Protein AF-U6D3H8-F1 (afdb_monomer)

Solvent-accessible surface area (backbone atoms only — not comparable to full-atom values): 4076 Å² total; per-residue (Å²): 110,51,36,60,52,39,27,71,74,69,76,47,92,48,71,66,22,53,49,50,34,48,44,54,60,30,50,49,44,35,55,49,45,53,55,43,50,77,46,27,65,61,36,55,74,69,68,49,93,42,51,48,65,79,39,46,71,57,36,52,51,51,19,51,52,24,50,53,49,38,53,65,74,72,108

Organism: Neovison vison (NCBI:txid452646)

Mean predicted aligned error: 3.39 Å

Foldseek 3Di:
DQLVVVCVVPVDRDPNSVLSVLLVVLVCLLVVLVVCLVCVVVCVVVVHPDCCNPPVVVSVVSNVVSVVSNVVSVD

Secondary structure (DSSP, 8-state):
-HHHHHHHHHSS--HHHHHHHHHHHHHHHHHHHHHHHHTHHHHHHTT---HHHH-HHHHHHHHHHHHHHHHHHH-

Radius of gyration: 15.68 Å; Cα contacts (8 Å, |Δi|>4): 68; chains: 1; bounding box: 35×22×38 Å

Structure (mmCIF, N/CA/C/O backbone):
data_AF-U6D3H8-F1
#
_entry.id   AF-U6D3H8-F1
#
loop_
_atom_site.group_PDB
_atom_site.id
_atom_site.type_symbol
_atom_site.label_atom_id
_atom_site.label_alt_id
_atom_site.label_comp_id
_atom_site.label_asym_id
_atom_site.label_entity_id
_atom_site.label_seq_id
_atom_site.pdbx_PDB_ins_code
_atom_site.Cartn_x
_atom_site.Cartn_y
_atom_site.Cartn_z
_atom_site.occupancy
_atom_site.B_iso_or_equiv
_atom_site.auth_seq_id
_atom_site.auth_comp_id
_atom_site.auth_asym_id
_atom_site.auth_atom_id
_atom_site.pdbx_PDB_model_num
ATOM 1 N N . PRO A 1 1 ? -2.519 -9.051 10.499 1.00 85.88 1 PRO A N 1
ATOM 2 C CA . PRO A 1 1 ? -1.936 -8.790 11.843 1.00 85.88 1 PRO A CA 1
ATOM 3 C C . PRO A 1 1 ? -2.787 -7.864 12.733 1.00 85.88 1 PRO A C 1
ATOM 5 O O . PRO A 1 1 ? -3.107 -8.295 13.833 1.00 85.88 1 PRO A O 1
ATOM 8 N N . PRO A 1 2 ? -3.226 -6.668 12.284 1.00 92.31 2 PRO A N 1
ATOM 9 C CA . PRO A 1 2 ? -3.966 -5.734 13.143 1.00 92.31 2 PRO A CA 1
ATOM 10 C C . PRO A 1 2 ? -5.345 -6.243 13.558 1.00 92.31 2 PRO A C 1
ATOM 12 O O . PRO A 1 2 ? -5.682 -6.177 14.730 1.00 92.31 2 PRO A O 1
ATOM 15 N N . VAL A 1 3 ? -6.099 -6.832 12.621 1.00 94.75 3 VAL A N 1
ATOM 16 C CA . VAL A 1 3 ? -7.413 -7.440 12.901 1.00 94.75 3 VAL A CA 1
ATOM 17 C C . VAL A 1 3 ? -7.289 -8.534 13.963 1.00 94.75 3 VAL A C 1
ATOM 19 O O . VAL A 1 3 ? -8.004 -8.513 14.953 1.00 94.75 3 VAL A O 1
ATOM 22 N N . MET A 1 4 ? -6.326 -9.449 13.793 1.00 95.12 4 MET A N 1
ATOM 23 C CA . MET A 1 4 ? -6.073 -10.517 14.767 1.00 95.12 4 MET A CA 1
ATOM 24 C C . MET A 1 4 ? -5.691 -9.958 16.142 1.00 95.12 4 MET A C 1
ATOM 26 O O . MET A 1 4 ? -6.183 -10.452 17.147 1.00 95.12 4 MET A O 1
ATOM 30 N N . GLY A 1 5 ? -4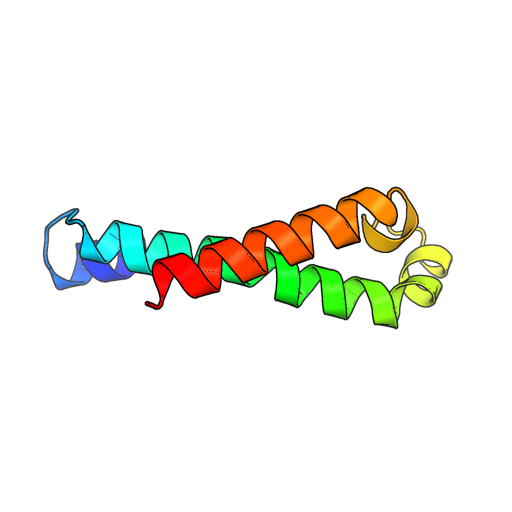.850 -8.918 16.189 1.00 94.50 5 GLY A N 1
ATOM 31 C CA . GLY A 1 5 ? -4.474 -8.256 17.440 1.00 94.50 5 GLY A CA 1
ATOM 32 C C . GLY A 1 5 ? -5.660 -7.582 18.132 1.00 94.50 5 GLY A C 1
ATOM 33 O O . GLY A 1 5 ? -5.825 -7.736 19.338 1.00 94.50 5 GLY A O 1
ATOM 34 N N . TRP A 1 6 ? -6.523 -6.902 17.371 1.00 95.25 6 TRP A N 1
ATOM 35 C CA . TRP A 1 6 ? -7.750 -6.305 17.900 1.00 95.25 6 TRP A CA 1
ATOM 36 C C . TRP A 1 6 ? -8.678 -7.362 18.486 1.00 95.25 6 TRP A C 1
ATOM 38 O O . TRP A 1 6 ? -9.094 -7.244 19.636 1.00 95.25 6 TRP A O 1
ATOM 48 N N . THR A 1 7 ? -8.980 -8.414 17.722 1.00 95.25 7 THR A N 1
ATOM 49 C CA . THR A 1 7 ? -9.878 -9.483 18.171 1.00 95.25 7 THR A CA 1
ATOM 50 C C . THR A 1 7 ? -9.312 -10.234 19.369 1.00 95.25 7 THR A C 1
ATOM 52 O O . THR A 1 7 ? -10.064 -10.566 20.277 1.00 95.25 7 THR A O 1
ATOM 55 N N . ALA A 1 8 ? -7.994 -10.440 19.436 1.00 95.19 8 ALA A N 1
ATOM 56 C CA . ALA A 1 8 ? -7.357 -11.036 20.608 1.00 95.19 8 ALA A CA 1
ATOM 57 C C . ALA A 1 8 ? -7.485 -10.158 21.867 1.00 95.19 8 ALA A C 1
ATOM 59 O O . ALA A 1 8 ? -7.638 -10.692 22.961 1.00 95.19 8 ALA A O 1
ATOM 60 N N . ALA A 1 9 ? -7.433 -8.831 21.724 1.00 95.25 9 ALA A N 1
ATOM 61 C CA . ALA A 1 9 ? -7.519 -7.901 22.850 1.00 95.25 9 ALA A CA 1
ATOM 62 C C . ALA A 1 9 ? -8.960 -7.614 23.308 1.00 95.25 9 ALA A C 1
ATOM 64 O O . ALA A 1 9 ? -9.193 -7.394 24.492 1.00 95.25 9 ALA A O 1
ATOM 65 N N . THR A 1 10 ? -9.918 -7.590 22.379 1.00 93.88 10 THR A N 1
ATOM 66 C CA . THR A 1 10 ? -11.312 -7.174 22.638 1.00 93.88 10 THR A CA 1
ATOM 67 C C . THR A 1 10 ? -12.294 -8.340 22.726 1.00 93.88 10 THR A C 1
ATOM 69 O O . THR A 1 10 ? -13.363 -8.197 23.308 1.00 93.88 10 THR A O 1
ATOM 72 N N . GLY A 1 11 ? -11.943 -9.501 22.165 1.00 94.94 11 GLY A N 1
ATOM 73 C CA . GLY A 1 11 ? -12.841 -10.650 22.046 1.00 94.94 11 GLY A CA 1
ATOM 74 C C . GLY A 1 11 ? -13.886 -10.517 20.932 1.00 94.94 11 GLY A C 1
ATOM 75 O O . GLY A 1 11 ? -14.728 -11.402 20.791 1.00 94.94 11 GLY A O 1
ATOM 76 N N . SER A 1 12 ? -13.838 -9.451 20.128 1.00 93.56 12 SER A N 1
ATOM 77 C CA . SER A 1 12 ? -14.833 -9.139 19.098 1.00 93.56 12 SER A CA 1
ATOM 78 C C . SER A 1 12 ? -14.199 -8.709 17.770 1.00 93.56 12 SER A C 1
ATOM 80 O O . SER A 1 12 ? -13.016 -8.366 17.665 1.00 93.56 12 SER A O 1
ATOM 82 N N . LEU A 1 13 ? -14.993 -8.785 16.700 1.00 94.38 13 LEU A N 1
ATOM 83 C CA . LEU A 1 13 ? -14.610 -8.365 15.352 1.00 94.38 13 LEU A CA 1
ATOM 84 C C . LEU A 1 13 ? -15.393 -7.101 14.978 1.00 94.38 13 LEU A C 1
ATOM 86 O O . LEU A 1 13 ? -16.346 -7.147 14.204 1.00 94.38 13 LEU A O 1
ATOM 90 N N . ASP A 1 14 ? -14.995 -5.978 15.566 1.00 93.94 14 ASP A N 1
ATOM 91 C CA . ASP A 1 14 ? -15.704 -4.705 15.416 1.00 93.94 14 ASP A CA 1
ATOM 92 C C . ASP A 1 14 ? -15.125 -3.837 14.293 1.00 93.94 14 ASP A C 1
ATOM 94 O O . ASP A 1 14 ? -14.058 -4.112 13.737 1.00 93.94 14 ASP A O 1
ATOM 98 N N . ALA A 1 15 ? -15.796 -2.718 14.006 1.00 93.88 15 ALA A N 1
ATOM 99 C CA . ALA A 1 15 ? -15.360 -1.735 13.013 1.00 93.88 15 ALA A CA 1
ATOM 100 C C . ALA A 1 15 ? -13.903 -1.271 13.214 1.00 93.88 15 ALA A C 1
ATOM 102 O O . ALA A 1 15 ? -13.184 -1.083 12.235 1.00 93.88 15 ALA A O 1
ATOM 103 N N . GLY A 1 16 ? -13.434 -1.159 14.464 1.00 93.19 16 GLY A N 1
ATOM 104 C CA . GLY A 1 16 ? -12.044 -0.805 14.777 1.00 93.19 16 GLY A CA 1
ATOM 105 C C . GLY A 1 16 ? -11.020 -1.818 14.250 1.00 93.19 16 GLY A C 1
ATOM 106 O O . GLY A 1 16 ? -9.983 -1.423 13.714 1.00 93.19 16 GLY A O 1
ATOM 107 N N . ALA A 1 17 ? -11.337 -3.118 14.297 1.00 94.94 17 ALA A N 1
ATOM 108 C CA . ALA A 1 17 ? -10.485 -4.168 13.741 1.00 94.94 17 ALA A CA 1
ATOM 109 C C . ALA A 1 17 ? -10.311 -3.983 12.228 1.00 94.94 17 ALA A C 1
ATOM 111 O O . ALA A 1 17 ? -9.191 -4.017 11.709 1.00 94.94 17 ALA A O 1
ATOM 112 N N . PHE A 1 18 ? -11.423 -3.744 11.528 1.00 94.56 18 PHE A N 1
ATOM 113 C CA . PHE A 1 18 ? -11.430 -3.517 10.085 1.00 94.56 18 PHE A CA 1
ATOM 114 C C . PHE A 1 18 ? -10.750 -2.207 9.698 1.00 94.56 18 PHE A C 1
ATOM 116 O O . PHE A 1 18 ? -10.029 -2.191 8.703 1.00 94.56 18 PHE A O 1
ATOM 123 N N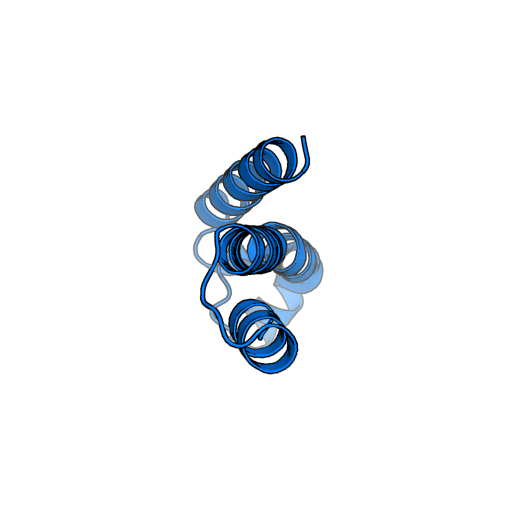 . LEU A 1 19 ? -10.909 -1.145 10.490 1.00 95.06 19 LEU A N 1
ATOM 124 C CA . LEU A 1 19 ? -10.250 0.137 10.250 1.00 95.06 19 LEU A CA 1
ATOM 125 C C . LEU A 1 19 ? -8.725 -0.007 10.332 1.00 95.06 19 LEU A C 1
ATOM 127 O O . LEU A 1 19 ? -8.022 0.322 9.379 1.00 95.06 19 LEU A O 1
ATOM 131 N N . LEU A 1 20 ? -8.207 -0.595 11.415 1.00 94.06 20 LEU A N 1
ATOM 132 C CA . LEU A 1 20 ? -6.768 -0.846 11.568 1.00 94.06 20 LEU A CA 1
ATOM 133 C C . LEU A 1 20 ? -6.232 -1.804 10.498 1.00 94.06 20 LEU A C 1
ATOM 135 O O . LEU A 1 20 ? -5.131 -1.617 9.975 1.00 94.06 20 LEU A O 1
ATOM 139 N N . GLY A 1 21 ? -7.012 -2.830 10.151 1.00 95.25 21 GLY A N 1
ATOM 140 C CA . GLY A 1 21 ? -6.695 -3.735 9.051 1.00 95.25 21 GLY A CA 1
ATOM 141 C C . GLY A 1 21 ? -6.604 -3.010 7.708 1.00 95.25 21 GLY A C 1
ATOM 142 O O . GLY A 1 21 ? -5.638 -3.210 6.972 1.00 95.25 21 GLY A O 1
ATOM 143 N N . GLY A 1 22 ? -7.577 -2.149 7.412 1.00 95.19 22 GLY A N 1
ATOM 144 C CA . GLY A 1 22 ? -7.669 -1.367 6.182 1.00 95.19 22 GLY A CA 1
ATOM 145 C C . GLY A 1 22 ? -6.563 -0.324 6.054 1.00 95.19 22 GLY A C 1
ATOM 146 O O . GLY A 1 22 ? -5.999 -0.174 4.966 1.00 95.19 22 GLY A O 1
ATOM 147 N N . ILE A 1 23 ? -6.199 0.335 7.158 1.00 95.62 23 ILE A N 1
ATOM 148 C CA . ILE A 1 23 ? -5.058 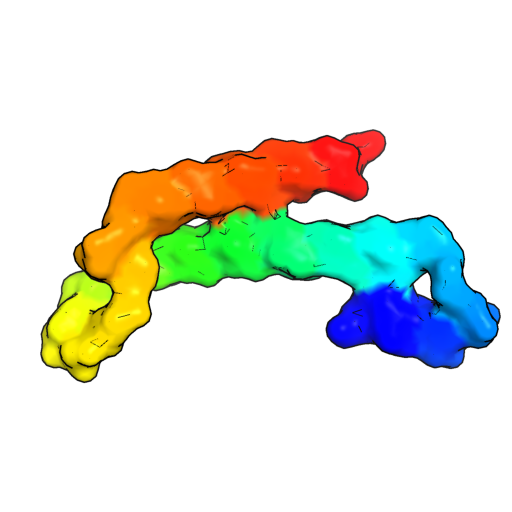1.256 7.217 1.00 95.62 23 ILE A CA 1
ATOM 149 C C . ILE A 1 23 ? -3.772 0.499 6.894 1.00 95.62 23 ILE A C 1
ATOM 151 O O . ILE A 1 23 ? -3.071 0.880 5.959 1.00 95.62 23 ILE A O 1
ATOM 155 N N . LEU A 1 24 ? -3.478 -0.608 7.589 1.00 95.25 24 LEU A N 1
ATOM 156 C CA . LEU A 1 24 ? -2.250 -1.362 7.321 1.00 95.25 24 LEU A CA 1
ATOM 157 C C . LEU A 1 24 ? -2.221 -1.886 5.882 1.00 95.25 24 LEU A C 1
ATOM 159 O O . LEU A 1 24 ? -1.209 -1.754 5.201 1.00 95.25 24 LEU A O 1
ATOM 163 N N . TYR A 1 25 ? -3.327 -2.462 5.410 1.00 95.38 25 TYR A N 1
ATOM 164 C CA . TYR A 1 25 ? -3.436 -2.966 4.045 1.00 95.38 25 TYR A CA 1
ATOM 165 C C . TYR A 1 25 ? -3.159 -1.868 3.015 1.00 95.38 25 TYR A C 1
ATOM 167 O O . TYR A 1 25 ? -2.358 -2.063 2.100 1.00 95.38 25 TYR A O 1
ATOM 175 N N . SER A 1 26 ? -3.785 -0.702 3.180 1.00 96.44 26 SER A N 1
ATOM 176 C CA . SER A 1 26 ? -3.608 0.414 2.254 1.00 96.44 26 SER A CA 1
ATOM 177 C C . SER A 1 26 ? -2.205 0.998 2.335 1.00 96.44 26 SER A C 1
ATOM 179 O O . SER A 1 26 ? -1.651 1.338 1.298 1.00 96.44 26 SER A O 1
ATOM 181 N N . TRP A 1 27 ? -1.598 1.050 3.520 1.00 95.50 27 TRP A N 1
ATOM 182 C CA . TRP A 1 27 ? -0.236 1.544 3.728 1.00 95.50 27 TRP A CA 1
ATOM 183 C C . TRP A 1 27 ? 0.832 0.729 2.991 1.00 95.50 27 TRP A C 1
ATOM 185 O O . TRP A 1 27 ? 1.791 1.313 2.478 1.00 95.50 27 TRP A O 1
ATOM 195 N N . GLN A 1 28 ? 0.647 -0.588 2.846 1.00 95.94 28 GLN A N 1
ATOM 196 C CA . GLN A 1 28 ? 1.652 -1.444 2.205 1.00 95.94 28 GLN A CA 1
ATOM 197 C C . GLN A 1 28 ? 1.978 -1.030 0.773 1.00 95.94 28 GLN A C 1
ATOM 199 O O . GLN A 1 28 ? 3.140 -1.069 0.369 1.00 95.94 28 GLN A O 1
ATOM 204 N N . PHE A 1 29 ? 0.976 -0.613 0.001 1.00 94.81 29 PHE A N 1
ATOM 205 C CA . PHE A 1 29 ? 1.159 -0.308 -1.413 1.00 94.81 29 PHE A CA 1
ATOM 206 C C . PHE A 1 29 ? 2.026 0.926 -1.674 1.00 94.81 29 PHE A C 1
ATOM 208 O O . PHE A 1 29 ? 3.030 0.775 -2.365 1.00 94.81 29 PHE A O 1
ATOM 215 N N . PRO A 1 30 ? 1.703 2.136 -1.179 1.00 94.62 30 PRO A N 1
ATOM 216 C CA . PRO A 1 30 ? 2.525 3.309 -1.438 1.00 94.62 30 PRO A CA 1
ATOM 217 C C . PRO A 1 30 ? 3.920 3.178 -0.826 1.00 94.62 30 PRO A C 1
ATOM 219 O O . PRO A 1 30 ? 4.884 3.584 -1.469 1.00 94.62 30 PRO A O 1
ATOM 222 N N . HIS A 1 31 ? 4.047 2.551 0.348 1.00 94.75 31 HIS A N 1
ATOM 223 C CA . HIS A 1 31 ? 5.341 2.311 0.980 1.00 94.75 31 HIS A CA 1
ATOM 224 C C . HIS A 1 31 ? 6.224 1.373 0.138 1.00 94.75 31 HIS A C 1
ATOM 226 O O . HIS A 1 31 ? 7.323 1.750 -0.274 1.00 94.75 31 HIS A O 1
ATOM 232 N N . PHE A 1 32 ? 5.734 0.173 -0.190 1.00 95.19 32 PHE A N 1
ATOM 233 C CA . PHE A 1 32 ? 6.513 -0.801 -0.958 1.00 95.19 32 PHE A CA 1
ATOM 234 C C . PHE A 1 32 ? 6.752 -0.350 -2.402 1.00 95.19 32 PHE A C 1
ATOM 236 O O . PHE A 1 32 ? 7.865 -0.475 -2.913 1.00 95.19 32 PHE A O 1
ATOM 243 N N . ASN A 1 33 ? 5.742 0.221 -3.064 1.00 95.06 33 ASN A N 1
ATOM 244 C CA . ASN A 1 33 ? 5.890 0.689 -4.440 1.00 95.06 33 ASN A CA 1
ATOM 245 C C . ASN A 1 33 ? 6.934 1.806 -4.544 1.00 95.06 33 ASN A C 1
ATOM 247 O O . ASN A 1 33 ? 7.730 1.776 -5.482 1.00 95.06 33 ASN A O 1
ATOM 251 N N . ALA A 1 34 ? 6.980 2.741 -3.586 1.00 93.56 34 ALA A N 1
ATOM 252 C CA . ALA A 1 34 ? 7.997 3.791 -3.551 1.00 93.56 34 ALA A CA 1
ATOM 253 C C . ALA A 1 34 ? 9.415 3.218 -3.381 1.00 93.56 34 ALA A C 1
ATOM 255 O O . ALA A 1 34 ? 10.312 3.578 -4.143 1.00 93.56 34 ALA A O 1
ATOM 256 N N . LEU A 1 35 ? 9.608 2.266 -2.460 1.00 94.38 35 LEU A N 1
ATOM 257 C CA . LEU A 1 35 ? 10.894 1.577 -2.275 1.00 94.38 35 LEU A CA 1
ATOM 258 C C . LEU A 1 35 ? 11.319 0.816 -3.538 1.00 94.38 35 LEU A C 1
ATOM 260 O O . LEU A 1 35 ? 12.443 0.961 -4.020 1.00 94.38 35 LEU A O 1
ATOM 264 N N . SER A 1 36 ? 10.391 0.055 -4.123 1.00 94.00 36 SER A N 1
ATOM 265 C CA . SER A 1 36 ? 10.646 -0.723 -5.339 1.00 94.00 36 SER A CA 1
ATOM 266 C C . SER A 1 36 ? 10.978 0.144 -6.555 1.00 94.00 36 SER A C 1
ATOM 268 O O . SER A 1 36 ? 11.575 -0.346 -7.514 1.00 94.00 36 SER A O 1
ATOM 270 N N . TRP A 1 37 ? 10.570 1.416 -6.540 1.00 94.25 37 TRP A N 1
ATOM 271 C CA . TRP A 1 37 ? 10.865 2.370 -7.599 1.00 94.25 37 TRP A CA 1
ATOM 272 C C . TRP A 1 37 ? 12.316 2.849 -7.540 1.00 94.25 37 TRP A C 1
ATOM 274 O O . TRP A 1 37 ? 12.971 2.896 -8.578 1.00 94.25 37 TRP A O 1
ATOM 284 N N . GLY A 1 38 ? 12.830 3.146 -6.342 1.00 94.06 38 GLY A N 1
ATOM 285 C CA . GLY A 1 38 ? 14.227 3.553 -6.155 1.00 94.06 38 GLY A CA 1
ATOM 286 C C . GLY A 1 38 ? 15.224 2.437 -6.474 1.00 94.06 38 GLY A C 1
ATOM 287 O O . GLY A 1 38 ? 16.256 2.688 -7.080 1.00 94.06 38 GLY A O 1
ATOM 288 N N . LEU A 1 39 ? 14.881 1.190 -6.141 1.00 94.31 39 LEU A N 1
ATOM 289 C CA . LEU A 1 39 ? 15.728 0.007 -6.358 1.00 94.31 39 LEU A CA 1
ATOM 290 C C . LEU A 1 39 ? 15.442 -0.719 -7.684 1.00 94.31 39 LEU A C 1
ATOM 292 O O . LEU A 1 39 ? 15.833 -1.870 -7.880 1.00 94.31 39 LEU A O 1
ATOM 296 N N . ARG A 1 40 ? 14.712 -0.079 -8.603 1.00 93.31 40 ARG A N 1
ATOM 297 C CA . ARG A 1 40 ? 14.208 -0.717 -9.826 1.00 93.31 40 ARG A CA 1
ATOM 298 C C . ARG A 1 40 ? 15.324 -1.313 -10.689 1.00 93.31 40 ARG A C 1
ATOM 300 O O . ARG A 1 40 ? 15.150 -2.406 -11.224 1.00 93.31 40 ARG A O 1
ATOM 307 N N . GLU A 1 41 ? 16.434 -0.598 -10.851 1.00 93.44 41 GLU A N 1
ATOM 308 C CA . GLU A 1 41 ? 17.555 -1.047 -11.686 1.00 93.44 41 GLU A CA 1
ATOM 309 C C . GLU A 1 41 ? 18.225 -2.290 -11.102 1.00 93.44 41 GLU A C 1
ATOM 311 O O . GLU A 1 41 ? 18.430 -3.266 -11.822 1.00 93.44 41 GLU A O 1
ATOM 316 N N . ASP A 1 42 ? 18.469 -2.308 -9.793 1.00 94.94 42 ASP A N 1
ATOM 317 C CA . ASP A 1 42 ? 19.050 -3.465 -9.112 1.00 94.94 42 ASP A CA 1
ATOM 318 C C . ASP A 1 42 ? 18.109 -4.672 -9.132 1.00 94.94 42 ASP A C 1
ATOM 320 O O . ASP A 1 42 ? 18.552 -5.793 -9.391 1.00 94.94 42 ASP A O 1
ATOM 324 N N . TYR A 1 43 ? 16.799 -4.457 -8.968 1.00 94.00 43 TYR A N 1
ATOM 325 C CA . TYR A 1 43 ? 15.816 -5.528 -9.138 1.00 94.00 43 TYR A CA 1
ATOM 326 C C . TYR A 1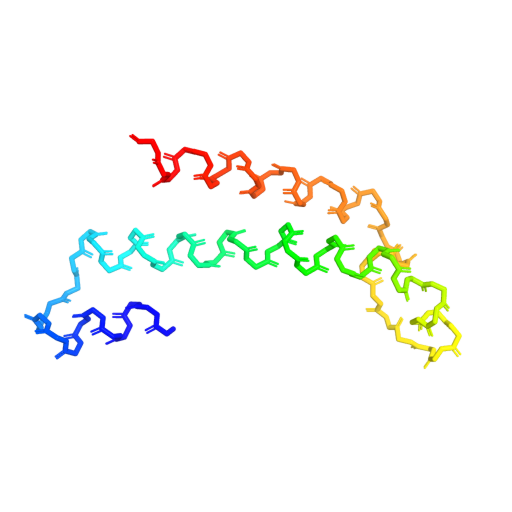 43 ? 15.811 -6.086 -10.560 1.00 94.00 43 TYR A C 1
ATOM 328 O O . TYR A 1 43 ? 15.768 -7.304 -10.732 1.00 94.00 43 TYR A O 1
ATOM 336 N N . SER A 1 44 ? 15.905 -5.222 -11.573 1.00 93.88 44 SER A N 1
ATOM 337 C CA . SER A 1 44 ? 15.987 -5.654 -12.969 1.00 93.88 44 SER A CA 1
ATOM 338 C C . SER A 1 44 ? 17.274 -6.432 -13.248 1.00 93.88 44 SER A C 1
ATOM 340 O O . SER A 1 44 ? 17.227 -7.458 -13.922 1.00 93.88 44 SER A O 1
ATOM 342 N N . ARG A 1 45 ? 18.417 -5.978 -12.718 1.00 95.38 45 ARG A N 1
ATOM 343 C CA . ARG A 1 45 ? 19.713 -6.665 -12.847 1.00 95.38 45 ARG A CA 1
ATOM 344 C C . ARG A 1 45 ? 19.710 -8.024 -12.152 1.00 95.38 45 ARG A C 1
ATOM 346 O O . ARG A 1 45 ? 20.292 -8.969 -12.670 1.00 95.38 45 ARG A O 1
ATOM 353 N N . GLY A 1 46 ? 19.032 -8.125 -11.012 1.00 94.56 46 GLY A N 1
ATOM 354 C CA . GLY A 1 46 ? 18.841 -9.375 -10.277 1.00 94.56 46 GLY A CA 1
ATOM 355 C C . GLY A 1 46 ? 17.794 -10.318 -10.880 1.00 94.56 46 GLY A C 1
ATOM 356 O O . GLY A 1 46 ? 17.574 -11.389 -10.327 1.00 94.56 46 GLY A O 1
ATOM 357 N N . GLY A 1 47 ? 17.127 -9.939 -11.978 1.00 92.94 47 GLY A N 1
ATOM 358 C CA . GLY A 1 47 ? 16.087 -10.754 -12.614 1.00 92.94 47 GLY A CA 1
ATOM 359 C C . GLY A 1 47 ? 14.766 -10.816 -11.835 1.00 92.94 47 GLY A C 1
ATOM 360 O O . GLY A 1 47 ? 13.928 -11.675 -12.109 1.00 92.94 47 GLY A O 1
ATOM 361 N N . TYR A 1 48 ? 14.550 -9.920 -10.867 1.00 93.56 48 TYR A N 1
ATOM 362 C CA . TYR A 1 48 ? 13.326 -9.892 -10.070 1.00 93.56 48 TYR A CA 1
ATOM 363 C C . TYR A 1 48 ? 12.162 -9.262 -10.841 1.00 93.56 48 TYR A C 1
ATOM 365 O O . TYR A 1 48 ? 12.247 -8.150 -11.368 1.00 93.56 48 TYR A O 1
ATOM 3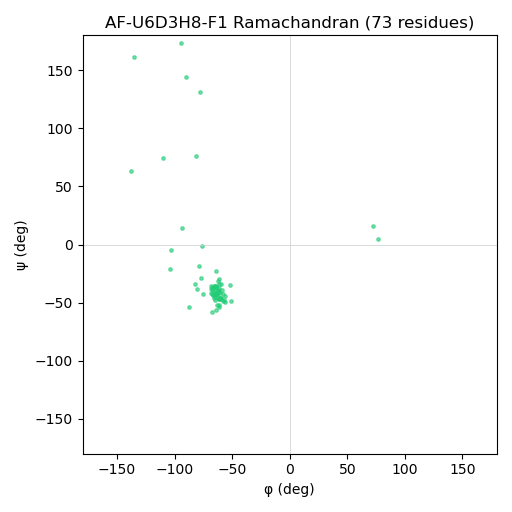73 N N . CYS A 1 49 ? 11.015 -9.942 -10.830 1.00 91.81 49 CYS A N 1
ATOM 374 C CA . CYS A 1 49 ? 9.779 -9.454 -11.438 1.00 91.81 49 CYS A CA 1
ATOM 375 C C . CYS A 1 49 ? 9.051 -8.465 -10.516 1.00 91.81 49 CYS A C 1
ATOM 377 O O . CYS A 1 49 ? 8.047 -8.797 -9.889 1.00 91.81 49 CYS A O 1
ATOM 379 N N . MET A 1 50 ? 9.550 -7.231 -10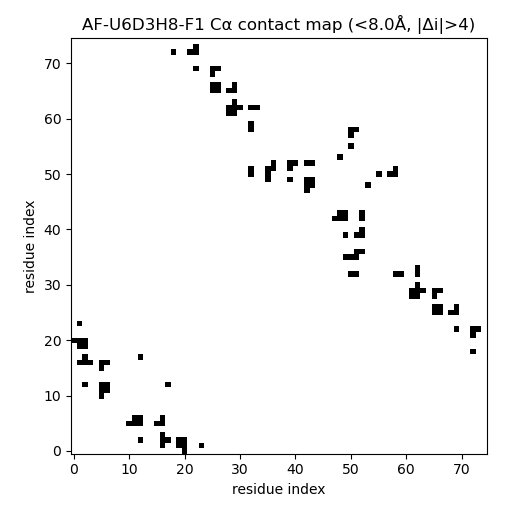.441 1.00 93.62 50 MET A N 1
ATOM 380 C CA . MET A 1 50 ? 8.901 -6.163 -9.675 1.00 93.62 50 MET A CA 1
ATOM 381 C C . MET A 1 50 ? 7.898 -5.381 -10.525 1.00 93.62 50 MET A C 1
ATOM 383 O O . MET A 1 50 ? 8.124 -5.120 -11.710 1.00 93.62 50 MET A O 1
ATOM 387 N N . MET A 1 51 ? 6.793 -4.945 -9.916 1.00 93.12 51 MET A N 1
ATOM 388 C CA . MET A 1 51 ? 5.785 -4.115 -10.592 1.00 93.12 51 MET A CA 1
ATOM 389 C C . MET A 1 51 ? 6.367 -2.765 -11.047 1.00 93.12 51 MET A C 1
ATOM 391 O O . MET A 1 51 ? 5.962 -2.247 -12.085 1.00 93.12 51 MET A O 1
ATOM 395 N N . SER A 1 52 ? 7.351 -2.217 -10.323 1.00 92.31 52 SER A N 1
ATOM 396 C CA . SER A 1 52 ? 8.108 -1.030 -10.744 1.00 92.31 52 SER A CA 1
ATOM 397 C C . SER A 1 52 ? 8.886 -1.245 -12.049 1.00 92.31 52 SER A C 1
ATOM 399 O O . SER A 1 52 ? 9.050 -0.293 -12.810 1.00 92.31 52 SER A O 1
ATOM 401 N N . VAL A 1 53 ? 9.318 -2.480 -12.334 1.00 92.62 53 VAL A N 1
ATOM 402 C CA . VAL A 1 53 ? 10.058 -2.864 -13.548 1.00 92.62 53 VAL A CA 1
ATOM 403 C C . VAL A 1 53 ? 9.102 -3.219 -14.685 1.00 92.62 53 VAL A C 1
ATOM 405 O O . VAL A 1 53 ? 9.199 -2.635 -15.763 1.00 92.62 53 VAL A O 1
ATOM 408 N N . THR A 1 54 ? 8.178 -4.146 -14.429 1.00 95.12 54 THR A N 1
ATOM 409 C CA . THR A 1 54 ? 7.313 -4.767 -15.448 1.00 95.12 54 THR A CA 1
ATOM 410 C C . THR A 1 54 ? 6.111 -3.900 -15.826 1.00 95.12 54 THR A C 1
ATOM 412 O O . THR A 1 54 ? 5.753 -3.825 -16.997 1.00 95.12 54 THR A O 1
ATOM 415 N N . HIS A 1 55 ? 5.497 -3.208 -14.859 1.00 95.75 55 HIS A N 1
ATOM 416 C CA . HIS A 1 55 ? 4.265 -2.434 -15.050 1.00 95.75 55 HIS A CA 1
ATOM 417 C C . HIS A 1 55 ? 4.322 -1.078 -14.315 1.00 95.75 55 HIS A C 1
ATOM 419 O O . HIS A 1 55 ? 3.507 -0.804 -13.424 1.00 95.75 55 HIS A O 1
ATOM 425 N N . PRO A 1 56 ? 5.245 -0.172 -14.692 1.00 93.81 56 PRO A N 1
ATOM 426 C CA . PRO A 1 56 ? 5.508 1.070 -13.957 1.00 93.81 56 PRO A CA 1
ATOM 427 C C . PRO A 1 56 ? 4.286 1.997 -13.843 1.00 93.81 56 PRO A C 1
ATOM 429 O O . PRO A 1 56 ? 4.092 2.659 -12.822 1.00 93.81 56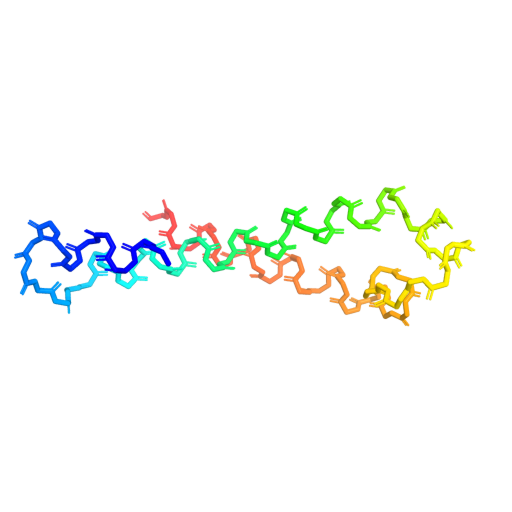 PRO A O 1
ATOM 432 N N . ALA A 1 57 ? 3.421 2.031 -14.862 1.00 95.25 57 ALA A N 1
ATOM 433 C CA . ALA A 1 57 ? 2.196 2.828 -14.825 1.00 95.25 57 ALA A CA 1
ATOM 434 C C . ALA A 1 57 ? 1.179 2.286 -13.805 1.00 95.25 57 ALA A C 1
ATOM 436 O O . ALA A 1 57 ? 0.523 3.064 -13.112 1.00 95.25 57 ALA A O 1
ATOM 437 N N . LEU A 1 58 ? 1.068 0.958 -13.683 1.00 94.75 58 LEU A N 1
ATOM 438 C CA . LEU A 1 58 ? 0.218 0.324 -12.677 1.00 94.75 58 LEU A CA 1
ATOM 439 C C . LEU A 1 58 ? 0.765 0.586 -11.271 1.00 94.75 58 LEU A C 1
ATOM 441 O O . LEU A 1 58 ? -0.006 0.974 -10.397 1.00 94.75 58 LEU A O 1
ATOM 445 N N . CYS A 1 59 ? 2.085 0.478 -11.090 1.00 94.94 59 CYS A N 1
ATOM 446 C CA . CYS A 1 59 ? 2.767 0.776 -9.829 1.00 94.94 59 CYS A CA 1
ATOM 447 C C . CYS A 1 59 ? 2.381 2.163 -9.285 1.00 94.94 59 CYS A C 1
ATOM 449 O O . CYS A 1 59 ? 1.941 2.294 -8.139 1.00 94.94 59 CYS A O 1
ATOM 451 N N . ARG A 1 60 ? 2.439 3.186 -10.148 1.00 94.50 60 ARG A N 1
ATOM 452 C CA . ARG A 1 60 ? 2.074 4.566 -9.800 1.00 94.50 60 ARG A CA 1
ATOM 453 C C . ARG A 1 60 ? 0.589 4.724 -9.475 1.00 94.50 60 ARG A C 1
ATOM 455 O O . ARG A 1 60 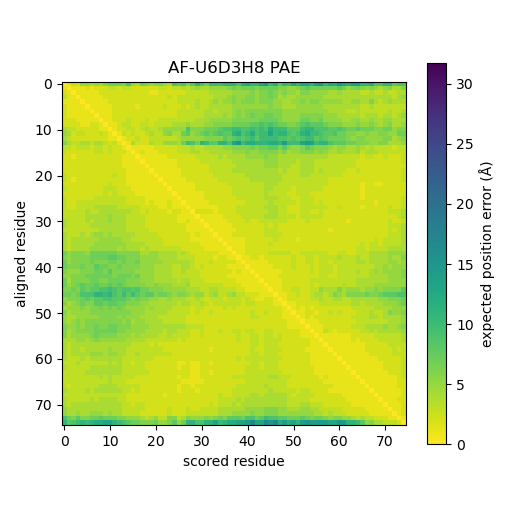? 0.252 5.355 -8.478 1.00 94.50 60 ARG A O 1
ATOM 462 N N . ARG A 1 61 ? -0.303 4.150 -10.293 1.00 96.56 61 ARG A N 1
ATOM 463 C CA . ARG A 1 61 ? -1.759 4.241 -10.073 1.00 96.56 61 ARG A CA 1
ATOM 464 C C . ARG A 1 61 ? -2.183 3.565 -8.774 1.00 96.56 61 ARG A C 1
ATOM 466 O O . ARG A 1 61 ? -2.993 4.122 -8.041 1.00 96.56 61 ARG A O 1
ATOM 473 N N . VAL A 1 62 ? -1.633 2.386 -8.485 1.00 96.62 62 VAL A N 1
ATOM 474 C CA . VAL A 1 62 ? -1.917 1.647 -7.250 1.00 96.62 62 VAL A CA 1
ATOM 475 C C . VAL A 1 62 ? -1.403 2.430 -6.044 1.00 96.62 62 VAL A C 1
ATOM 477 O O . VAL A 1 62 ? -2.171 2.651 -5.114 1.00 96.62 62 VAL A O 1
ATOM 480 N N . ALA A 1 63 ? -0.164 2.930 -6.085 1.00 96.38 63 ALA A N 1
ATOM 481 C CA . ALA A 1 63 ? 0.378 3.752 -5.003 1.00 96.38 63 ALA A CA 1
ATOM 482 C C . ALA A 1 63 ? -0.511 4.976 -4.722 1.00 96.38 63 ALA A C 1
ATOM 484 O O . ALA A 1 63 ? -0.928 5.180 -3.586 1.00 96.38 63 ALA A O 1
ATOM 485 N N . LEU A 1 64 ? -0.888 5.730 -5.762 1.00 96.38 64 LEU A N 1
ATOM 486 C CA . LEU A 1 64 ? -1.739 6.912 -5.613 1.00 96.38 64 LEU A CA 1
ATOM 487 C C . LEU A 1 64 ? -3.130 6.567 -5.061 1.00 96.38 64 LEU A C 1
ATOM 489 O O . LEU A 1 64 ? -3.595 7.217 -4.128 1.00 96.38 64 LEU A O 1
ATOM 493 N N . ARG A 1 65 ? -3.780 5.524 -5.596 1.00 97.56 65 ARG A N 1
ATOM 494 C CA . ARG A 1 65 ? -5.095 5.061 -5.122 1.00 97.56 65 ARG A CA 1
ATOM 495 C C . ARG A 1 65 ? -5.067 4.737 -3.631 1.00 97.56 65 ARG A C 1
ATOM 497 O O . ARG A 1 65 ? -5.983 5.114 -2.909 1.00 97.56 65 ARG A O 1
ATOM 504 N N . HIS A 1 66 ? -4.029 4.042 -3.175 1.00 97.44 66 HIS A N 1
ATOM 505 C CA . HIS A 1 66 ? -3.913 3.659 -1.773 1.00 97.44 66 HIS A CA 1
ATOM 506 C C . HIS A 1 66 ? -3.476 4.818 -0.866 1.00 97.44 66 HIS A C 1
ATOM 508 O O . HIS A 1 66 ? -3.924 4.859 0.274 1.00 97.44 66 H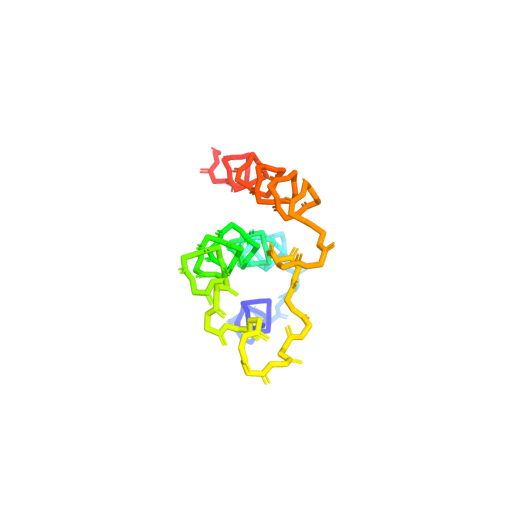IS A O 1
ATOM 514 N N . CYS A 1 67 ? -2.716 5.804 -1.360 1.00 96.25 67 CYS A N 1
ATOM 515 C CA . CYS A 1 67 ? -2.521 7.070 -0.639 1.00 96.25 67 CYS A CA 1
ATOM 516 C C . CYS A 1 67 ? -3.853 7.792 -0.395 1.00 96.25 67 CYS A C 1
ATOM 518 O O . CYS A 1 67 ? -4.117 8.221 0.724 1.00 96.25 67 CYS A O 1
ATOM 520 N N . LEU A 1 68 ? -4.714 7.893 -1.414 1.00 97.00 68 LEU A N 1
ATOM 521 C CA . LEU A 1 68 ? -6.040 8.503 -1.260 1.00 97.00 68 LEU A CA 1
ATOM 522 C C . LEU A 1 68 ? -6.916 7.710 -0.281 1.00 97.00 68 LEU A C 1
ATOM 524 O O . LEU A 1 68 ? -7.573 8.303 0.570 1.00 97.00 68 LEU A O 1
ATOM 528 N N . ALA A 1 69 ? -6.879 6.376 -0.355 1.00 96.38 69 ALA A N 1
ATOM 529 C CA . ALA A 1 69 ? -7.578 5.517 0.597 1.00 96.38 69 ALA A CA 1
ATOM 530 C C . ALA A 1 69 ? -7.080 5.720 2.037 1.00 96.38 69 ALA A C 1
ATOM 532 O O . ALA A 1 69 ? -7.890 5.763 2.952 1.00 96.38 69 ALA A O 1
ATOM 533 N N . LEU A 1 70 ? -5.771 5.894 2.248 1.00 95.75 70 LEU A N 1
ATOM 534 C CA . LEU A 1 70 ? -5.213 6.180 3.573 1.00 95.75 70 LEU A CA 1
ATOM 535 C C . LEU A 1 70 ? -5.680 7.519 4.123 1.00 95.75 70 LEU A C 1
ATOM 537 O O . LEU A 1 70 ? -6.017 7.579 5.300 1.00 95.75 70 LEU A O 1
ATOM 541 N N . ILE A 1 71 ? -5.729 8.562 3.291 1.00 95.12 71 ILE A N 1
ATOM 542 C CA . ILE A 1 71 ? -6.260 9.866 3.705 1.00 95.12 71 ILE A CA 1
ATOM 543 C C . ILE A 1 71 ? -7.713 9.698 4.152 1.00 95.12 71 ILE A C 1
ATOM 545 O O . ILE A 1 71 ? -8.062 10.149 5.232 1.00 95.12 71 ILE A O 1
ATOM 549 N N . ALA A 1 72 ? -8.531 8.986 3.373 1.00 94.19 72 ALA A N 1
ATOM 550 C CA . ALA A 1 72 ? -9.931 8.748 3.713 1.00 94.19 72 ALA A CA 1
ATOM 551 C C . ALA A 1 72 ? -10.125 7.879 4.970 1.00 94.19 72 ALA A C 1
ATOM 553 O O . ALA A 1 72 ? -11.068 8.101 5.714 1.00 94.19 72 ALA A O 1
ATOM 554 N N . LEU A 1 73 ? -9.257 6.890 5.207 1.00 92.69 73 LEU A N 1
ATOM 555 C CA . LEU A 1 73 ? -9.316 6.019 6.389 1.00 92.69 73 LEU A CA 1
ATOM 556 C C . LEU A 1 73 ? -8.749 6.675 7.658 1.00 92.69 73 LEU A C 1
ATOM 558 O O . LEU A 1 73 ? -8.999 6.177 8.752 1.00 92.69 73 LEU A O 1
ATOM 562 N N . SER A 1 74 ? -7.947 7.730 7.506 1.00 89.38 74 SER A N 1
ATOM 563 C CA . SER A 1 74 ? -7.304 8.450 8.616 1.00 89.38 74 SER A CA 1
ATOM 564 C C . SER A 1 74 ? -7.983 9.783 8.949 1.00 89.38 74 SER A C 1
ATOM 566 O O . SER A 1 74 ? -7.535 10.456 9.876 1.00 89.38 74 SER A O 1
ATOM 568 N N . ALA A 1 75 ? -8.990 10.182 8.167 1.00 80.81 75 ALA A N 1
ATOM 569 C CA . ALA A 1 75 ? -9.805 11.378 8.372 1.00 80.81 75 ALA A CA 1
ATOM 570 C C . ALA A 1 75 ? -11.005 11.067 9.273 1.00 80.81 75 ALA A C 1
ATOM 572 O O . ALA A 1 75 ? -11.336 11.943 10.101 1.00 80.81 75 ALA A O 1
#

pLDDT: mean 94.34, std 2.29, range [80.81, 97.56]

InterPro domains:
  IPR000537 UbiA prenyltransferase [PF01040] (1-73)
  IPR006369 Protohaem IX farnesyltransferase [PTHR43448] (1-74)

Sequence (75 aa):
PPVMGWTAATGSLDAGAFLLGGILYSWQFPHFNALSWGLREDYSRGGYCMMSVTHPALCRRVALRHCLALIALSA